Protein AF-A0A1E9CRM0-F1 (afdb_monomer_lite)

Secondary structure (DSSP, 8-state):
-----GGGS-HHHHHHHHHHHHTSTTT-EEEEEE-SSSEEEEESSHHHHHHHHTT--S-PEEEEEEHHHHHHHHHH--S--EEEES--TTS--EEEEHHHHHHHHHHHHHHTSTTHHHHHHTT--

pLDDT: mean 87.87, std 9.52, range [42.0, 97.06]

Structure (mmCIF, N/CA/C/O backbone):
data_AF-A0A1E9CRM0-F1
#
_entry.id   AF-A0A1E9CRM0-F1
#
loop_
_atom_site.group_PDB
_atom_site.id
_atom_site.type_symbol
_atom_site.label_atom_id
_atom_site.label_alt_id
_atom_site.label_comp_id
_atom_site.label_asym_id
_atom_site.label_entity_id
_atom_site.label_seq_id
_atom_site.pdbx_PDB_ins_code
_atom_site.Cartn_x
_atom_site.Cartn_y
_atom_site.Cartn_z
_atom_site.occupancy
_atom_site.B_iso_or_equiv
_atom_site.auth_seq_id
_atom_site.auth_comp_id
_atom_site.auth_asym_id
_atom_site.auth_atom_id
_atom_site.pdbx_PDB_model_num
A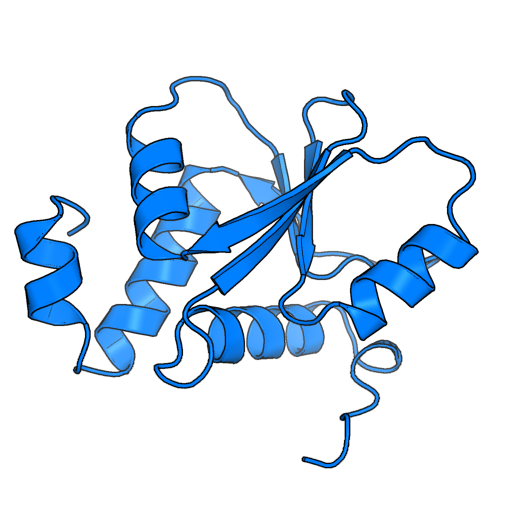TOM 1 N N . MET A 1 1 ? 8.493 -17.616 -7.436 1.00 42.00 1 MET A N 1
ATOM 2 C CA . MET A 1 1 ? 9.511 -16.765 -6.772 1.00 42.00 1 MET A CA 1
ATOM 3 C C . MET A 1 1 ? 9.813 -17.300 -5.376 1.00 42.00 1 MET A C 1
ATOM 5 O O . MET A 1 1 ? 8.896 -17.787 -4.725 1.00 42.00 1 MET A O 1
ATOM 9 N N . ARG A 1 2 ? 11.065 -17.232 -4.900 1.00 43.34 2 ARG A N 1
ATOM 10 C CA . ARG A 1 2 ? 11.403 -17.552 -3.497 1.00 43.34 2 ARG A CA 1
ATOM 11 C C . ARG A 1 2 ? 10.932 -16.369 -2.641 1.00 43.34 2 ARG A C 1
ATOM 13 O O . ARG A 1 2 ? 11.463 -15.277 -2.824 1.00 43.34 2 ARG A O 1
ATOM 20 N N . LYS A 1 3 ? 9.941 -16.555 -1.757 1.00 56.88 3 LYS A N 1
ATOM 21 C CA . LYS A 1 3 ? 9.489 -15.493 -0.838 1.00 56.88 3 LYS A CA 1
ATOM 22 C C . LYS A 1 3 ? 10.695 -15.017 -0.023 1.00 56.88 3 LYS A C 1
ATOM 24 O O . LYS A 1 3 ? 11.274 -15.798 0.731 1.00 56.88 3 LYS A O 1
ATOM 29 N N . GLN A 1 4 ? 11.124 -13.771 -0.225 1.00 59.66 4 GLN A N 1
ATOM 30 C CA . GLN A 1 4 ? 12.174 -13.184 0.603 1.00 59.66 4 GLN A CA 1
ATOM 31 C C . GLN A 1 4 ? 11.632 -13.064 2.034 1.00 59.66 4 GLN A C 1
ATOM 33 O O . GLN A 1 4 ? 10.508 -12.608 2.224 1.00 59.66 4 GLN A O 1
ATOM 38 N N . PHE A 1 5 ? 12.413 -13.427 3.054 1.00 70.31 5 PHE A N 1
ATOM 39 C CA . PHE A 1 5 ? 12.009 -13.273 4.461 1.00 70.31 5 PHE A CA 1
ATOM 40 C C . PHE A 1 5 ? 12.104 -11.803 4.914 1.00 70.31 5 PHE A C 1
ATOM 42 O O . PHE A 1 5 ? 12.831 -11.449 5.840 1.00 70.31 5 PHE A O 1
ATOM 49 N N . ILE A 1 6 ? 11.377 -10.905 4.239 1.00 76.25 6 ILE A N 1
ATOM 50 C CA . ILE A 1 6 ? 11.491 -9.456 4.453 1.00 76.25 6 ILE A CA 1
ATOM 51 C C . ILE A 1 6 ? 11.011 -9.035 5.845 1.00 76.25 6 ILE A C 1
ATOM 53 O O . ILE A 1 6 ? 11.471 -8.018 6.350 1.00 76.25 6 ILE A O 1
ATOM 57 N N . GLN A 1 7 ? 10.182 -9.840 6.515 1.00 77.44 7 GLN A N 1
ATOM 58 C CA . GLN A 1 7 ? 9.783 -9.633 7.913 1.00 77.44 7 GLN A CA 1
ATOM 59 C C . GLN A 1 7 ? 10.957 -9.678 8.910 1.00 77.44 7 GLN A C 1
ATOM 61 O O . GLN A 1 7 ? 10.839 -9.128 10.001 1.00 77.44 7 GLN A O 1
ATOM 66 N N . GLN A 1 8 ? 12.092 -10.290 8.545 1.00 82.50 8 GLN A N 1
ATOM 67 C CA . GLN A 1 8 ? 13.336 -10.239 9.328 1.00 82.50 8 GLN A CA 1
ATOM 68 C C . GLN A 1 8 ? 14.207 -9.016 8.988 1.00 82.50 8 GLN A C 1
ATOM 70 O O . GLN A 1 8 ? 15.222 -8.779 9.636 1.00 82.50 8 GLN A O 1
ATOM 75 N N . SER A 1 9 ? 13.845 -8.242 7.960 1.00 85.75 9 SER A N 1
ATOM 76 C CA . SER A 1 9 ? 14.529 -6.995 7.613 1.00 85.75 9 SER A CA 1
ATOM 77 C C . SER A 1 9 ? 13.887 -5.784 8.285 1.00 85.75 9 SER A C 1
ATOM 79 O O . SER A 1 9 ? 12.708 -5.812 8.637 1.00 85.75 9 SER A O 1
ATOM 81 N N . ASN A 1 10 ? 14.667 -4.714 8.448 1.00 91.69 10 ASN A N 1
ATOM 82 C CA . ASN A 1 10 ? 14.226 -3.475 9.086 1.00 91.69 10 ASN A CA 1
ATOM 83 C C . ASN A 1 10 ? 13.093 -2.758 8.323 1.00 91.69 10 ASN A C 1
ATOM 85 O O . ASN A 1 10 ? 12.818 -3.031 7.151 1.00 91.69 10 ASN A O 1
ATOM 89 N N . SER A 1 11 ? 12.454 -1.804 9.003 1.00 92.00 11 SER A N 1
ATOM 90 C CA . SER A 1 11 ? 11.330 -1.006 8.495 1.00 92.00 11 SER A CA 1
ATOM 91 C C . SER A 1 11 ? 11.613 -0.371 7.124 1.00 92.00 11 SER A C 1
ATOM 93 O O . SER A 1 11 ? 10.784 -0.465 6.220 1.00 92.00 11 SER A O 1
ATOM 95 N N . GLN A 1 12 ? 12.812 0.189 6.929 1.00 93.50 12 GLN A N 1
ATOM 96 C CA . GLN A 1 12 ? 13.243 0.805 5.668 1.00 93.50 12 GLN A CA 1
ATOM 97 C C . GLN A 1 12 ? 13.297 -0.191 4.502 1.00 93.50 12 GLN A C 1
ATOM 99 O O . GLN A 1 12 ? 12.755 0.090 3.432 1.00 93.50 12 GLN A O 1
ATOM 104 N N . LYS A 1 13 ? 13.906 -1.370 4.692 1.00 92.31 13 LYS A N 1
ATOM 105 C CA . LYS A 1 13 ? 14.001 -2.389 3.635 1.00 92.31 13 LYS A CA 1
ATOM 106 C C . LYS A 1 13 ? 12.635 -2.985 3.291 1.00 92.31 13 LYS A C 1
ATOM 108 O O . LYS A 1 13 ? 12.361 -3.216 2.115 1.00 92.31 13 LYS A O 1
ATOM 113 N N . ARG A 1 14 ? 11.755 -3.175 4.283 1.00 93.00 14 ARG A N 1
ATOM 114 C CA . ARG A 1 14 ? 10.367 -3.608 4.039 1.00 93.00 14 ARG A CA 1
ATOM 115 C C . ARG A 1 14 ? 9.573 -2.568 3.258 1.00 93.00 14 ARG A C 1
ATOM 117 O O . ARG A 1 14 ? 8.899 -2.937 2.303 1.00 93.00 14 ARG A O 1
ATOM 124 N N . ALA A 1 15 ? 9.700 -1.288 3.608 1.00 93.88 15 ALA A N 1
ATOM 125 C CA . ALA A 1 15 ? 9.041 -0.204 2.888 1.00 93.88 15 ALA A CA 1
ATOM 126 C C . ALA A 1 15 ? 9.554 -0.060 1.447 1.00 93.88 15 ALA A C 1
ATOM 128 O O . ALA A 1 15 ? 8.735 0.081 0.544 1.00 93.88 15 ALA A O 1
ATOM 129 N N . LYS A 1 16 ? 10.871 -0.169 1.202 1.00 92.25 16 LYS A N 1
ATOM 130 C CA . LYS A 1 16 ? 11.409 -0.183 -0.171 1.00 92.25 16 LYS A CA 1
ATOM 131 C C . LYS A 1 16 ? 10.802 -1.332 -0.982 1.00 92.25 16 LYS A C 1
ATOM 133 O O . LYS A 1 16 ? 10.177 -1.084 -2.002 1.00 92.25 16 LYS A O 1
ATOM 138 N N . ASN A 1 17 ? 10.895 -2.562 -0.468 1.00 91.38 17 ASN A N 1
ATOM 139 C CA . ASN A 1 17 ? 10.334 -3.742 -1.128 1.00 91.38 17 ASN A CA 1
ATOM 140 C C . ASN A 1 17 ? 8.817 -3.627 -1.362 1.00 91.38 17 ASN A C 1
ATOM 142 O O . ASN A 1 17 ? 8.318 -4.158 -2.347 1.00 91.38 17 ASN A O 1
ATOM 146 N N . PHE A 1 18 ? 8.074 -2.963 -0.470 1.00 94.19 18 PHE A N 1
ATOM 147 C CA . PHE A 1 18 ? 6.661 -2.656 -0.687 1.00 94.19 18 PHE A CA 1
ATOM 148 C C . PHE A 1 18 ? 6.483 -1.763 -1.921 1.00 94.19 18 PHE A C 1
ATOM 150 O O . PHE A 1 18 ? 5.811 -2.194 -2.854 1.00 94.19 18 PHE A O 1
ATOM 157 N N . PHE A 1 19 ? 7.123 -0.586 -1.968 1.00 93.44 19 PHE A N 1
ATOM 158 C CA . PHE A 1 19 ? 6.998 0.353 -3.094 1.00 93.44 19 PHE A CA 1
ATOM 159 C C . PHE A 1 19 ? 7.466 -0.248 -4.424 1.00 93.44 19 PHE A C 1
ATOM 161 O O . PHE A 1 19 ? 6.745 -0.134 -5.409 1.00 93.44 19 PHE A O 1
ATOM 168 N N . ASP A 1 20 ? 8.592 -0.969 -4.422 1.00 89.50 20 ASP A N 1
ATOM 169 C CA . ASP A 1 20 ? 9.110 -1.697 -5.590 1.00 89.50 20 ASP A CA 1
ATOM 170 C C . ASP A 1 20 ? 8.114 -2.748 -6.131 1.00 89.50 20 ASP A C 1
ATOM 172 O O . ASP A 1 20 ? 8.153 -3.086 -7.308 1.00 89.50 20 ASP A O 1
ATOM 176 N N . THR A 1 21 ? 7.240 -3.305 -5.278 1.00 90.12 21 THR A N 1
ATOM 177 C CA . THR A 1 21 ? 6.295 -4.368 -5.674 1.00 90.12 21 THR A CA 1
ATOM 178 C C . THR A 1 21 ? 4.931 -3.813 -6.075 1.00 90.12 21 THR A C 1
ATOM 180 O O . THR A 1 21 ? 4.352 -4.255 -7.056 1.00 90.12 21 THR A O 1
ATOM 183 N N . ILE A 1 22 ? 4.376 -2.853 -5.328 1.00 90.69 22 ILE A N 1
ATOM 184 C CA . ILE A 1 22 ? 3.016 -2.349 -5.602 1.00 90.69 22 ILE A CA 1
ATOM 185 C C . ILE A 1 22 ? 2.937 -1.481 -6.868 1.00 90.69 22 ILE A C 1
ATOM 187 O O . ILE A 1 22 ? 1.838 -1.235 -7.370 1.00 90.69 22 ILE A O 1
ATOM 191 N N . ALA A 1 23 ? 4.088 -1.004 -7.347 1.00 84.19 23 ALA A N 1
ATOM 192 C CA . ALA A 1 23 ? 4.246 -0.194 -8.548 1.00 84.19 23 ALA A CA 1
ATOM 193 C C . ALA A 1 23 ? 4.555 -1.018 -9.812 1.00 84.19 23 ALA A C 1
ATOM 195 O O . ALA A 1 23 ? 4.399 -0.481 -10.901 1.00 84.19 23 ALA A O 1
ATOM 196 N N . SER A 1 24 ? 4.964 -2.289 -9.690 1.00 82.62 24 SER A N 1
ATOM 197 C CA . SER A 1 24 ? 5.424 -3.078 -10.840 1.00 82.62 24 SER A CA 1
ATOM 198 C C . SER A 1 24 ? 4.284 -3.690 -11.658 1.00 82.62 24 SER A C 1
ATOM 200 O O . SER A 1 24 ? 3.250 -4.083 -11.109 1.00 82.62 24 SER A O 1
ATOM 202 N N . ASP A 1 25 ? 4.515 -3.851 -12.963 1.00 72.69 25 ASP A N 1
ATOM 203 C CA . ASP A 1 25 ? 3.594 -4.456 -13.942 1.00 72.69 25 ASP A CA 1
ATOM 204 C C . ASP A 1 25 ? 3.058 -5.825 -13.525 1.00 72.69 25 ASP A C 1
ATOM 206 O O . ASP A 1 25 ? 1.874 -6.114 -13.693 1.00 72.69 25 ASP A O 1
ATOM 210 N N . ASP A 1 26 ? 3.914 -6.653 -12.922 1.00 75.94 26 ASP A N 1
ATOM 211 C CA . ASP A 1 26 ? 3.562 -8.000 -12.469 1.00 75.94 26 ASP A CA 1
ATOM 212 C C . ASP A 1 26 ? 2.504 -8.007 -11.347 1.00 75.94 26 ASP A C 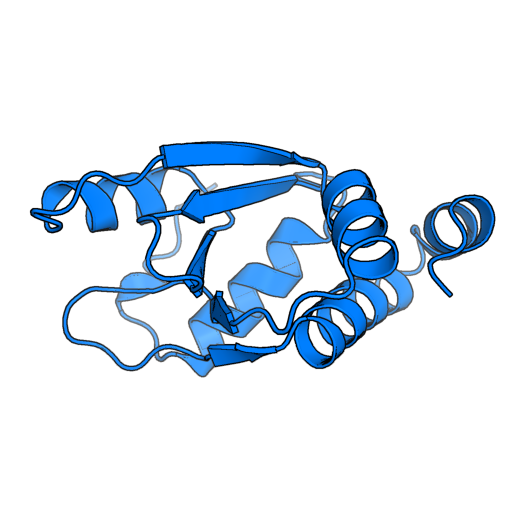1
ATOM 214 O O . ASP A 1 26 ? 1.918 -9.055 -11.062 1.00 75.94 26 ASP A O 1
ATOM 218 N N . THR A 1 27 ? 2.288 -6.878 -10.655 1.00 80.44 27 THR A N 1
ATOM 219 C CA . THR A 1 27 ? 1.431 -6.807 -9.458 1.00 80.44 27 THR A CA 1
ATOM 220 C C . THR A 1 27 ? 0.400 -5.677 -9.513 1.00 80.44 27 THR A C 1
ATOM 222 O O . THR A 1 27 ? -0.787 -5.946 -9.338 1.00 80.44 27 THR A O 1
ATOM 225 N N . LEU A 1 28 ? 0.840 -4.425 -9.695 1.00 89.00 28 LEU A N 1
ATOM 226 C CA . LEU A 1 28 ? 0.044 -3.185 -9.733 1.00 89.00 28 LEU A CA 1
ATOM 227 C C . LEU A 1 28 ? -1.127 -3.126 -8.722 1.00 89.00 28 LEU A C 1
ATOM 229 O O . LEU A 1 28 ? -2.268 -2.760 -9.040 1.00 89.00 28 LEU A O 1
ATOM 233 N N . GLN A 1 29 ? -0.860 -3.536 -7.481 1.00 94.25 29 GLN A N 1
ATOM 234 C CA . GLN A 1 29 ? -1.888 -3.848 -6.489 1.00 94.25 29 GLN A CA 1
ATOM 235 C C . GLN A 1 29 ? -1.380 -3.672 -5.058 1.00 94.25 29 GLN A C 1
ATOM 237 O O . GLN A 1 29 ? -0.265 -4.063 -4.725 1.00 94.25 29 GLN A O 1
ATOM 242 N N . ILE A 1 30 ? -2.264 -3.185 -4.188 1.00 96.19 30 ILE A N 1
ATOM 243 C CA . ILE A 1 30 ? -2.051 -2.989 -2.754 1.00 96.19 30 ILE A CA 1
ATOM 244 C C . ILE A 1 30 ? -3.110 -3.777 -1.977 1.00 96.19 30 ILE A C 1
ATOM 246 O O . ILE A 1 30 ? -4.289 -3.789 -2.335 1.00 96.19 30 ILE A O 1
ATOM 250 N N . ILE A 1 31 ? -2.702 -4.407 -0.879 1.00 96.62 31 ILE A N 1
ATOM 251 C CA . ILE A 1 31 ? -3.601 -4.965 0.132 1.00 96.62 31 ILE A CA 1
ATOM 252 C C . ILE A 1 31 ? -3.729 -3.936 1.249 1.00 96.62 31 ILE A C 1
ATOM 254 O O . ILE A 1 31 ? -2.739 -3.560 1.875 1.00 96.62 31 ILE A O 1
ATOM 258 N N . VAL A 1 32 ? -4.958 -3.491 1.484 1.00 96.69 32 VAL A N 1
ATOM 259 C CA . VAL A 1 32 ? -5.326 -2.466 2.458 1.00 96.69 32 VAL A CA 1
ATOM 260 C C . VAL A 1 32 ? -6.100 -3.128 3.596 1.00 96.69 32 VAL A C 1
ATOM 262 O O . VAL A 1 32 ? -7.181 -3.672 3.377 1.00 96.69 32 VAL A O 1
ATOM 265 N N . GLY A 1 33 ? -5.557 -3.074 4.809 1.00 95.38 33 GLY A N 1
ATOM 266 C CA . GLY A 1 33 ? -6.254 -3.390 6.052 1.00 95.38 33 GLY A CA 1
ATOM 267 C C . GLY A 1 33 ? -6.787 -2.127 6.728 1.00 95.38 33 GLY A C 1
ATOM 268 O O . GLY A 1 33 ? -6.106 -1.104 6.755 1.00 95.38 33 GLY A O 1
ATOM 269 N N . GLN A 1 34 ? -7.987 -2.201 7.297 1.00 91.69 34 GLN A N 1
ATOM 270 C CA . GLN A 1 34 ? -8.600 -1.143 8.101 1.00 91.69 34 GLN A CA 1
ATOM 271 C C . GLN A 1 34 ? -9.209 -1.746 9.376 1.00 91.69 34 GLN A C 1
ATOM 273 O O . GLN A 1 34 ? -10.061 -2.628 9.297 1.00 91.69 34 GLN A O 1
ATOM 278 N N . ASP A 1 35 ? -8.812 -1.246 10.545 1.00 83.00 35 ASP A N 1
ATOM 279 C CA . ASP A 1 35 ? -9.297 -1.658 11.878 1.00 83.00 35 ASP A CA 1
ATOM 280 C C . ASP A 1 35 ? -10.273 -0.635 12.510 1.00 83.00 35 ASP A C 1
ATOM 282 O O . ASP A 1 35 ? -10.606 -0.710 13.691 1.00 83.00 35 ASP A O 1
ATOM 286 N N . ASN A 1 36 ? -10.736 0.330 11.709 1.00 78.06 36 ASN A N 1
ATOM 287 C CA . ASN A 1 36 ? -11.534 1.503 12.094 1.00 78.06 36 ASN A CA 1
ATOM 288 C C . ASN A 1 36 ? -10.822 2.539 12.992 1.00 78.06 36 ASN A C 1
ATOM 290 O O . ASN A 1 36 ? -11.467 3.497 13.410 1.00 78.06 36 ASN A O 1
ATOM 294 N N . SER A 1 37 ? -9.506 2.436 13.222 1.00 80.69 37 SER A N 1
ATOM 295 C CA . SER A 1 37 ? -8.732 3.433 13.991 1.00 80.69 37 SER A CA 1
ATOM 296 C C . SER A 1 37 ? -8.479 4.762 13.257 1.00 80.69 37 SER A C 1
ATOM 298 O O . SER A 1 37 ? -7.935 5.696 13.840 1.00 80.69 37 SER A O 1
ATOM 300 N N . GLY A 1 38 ? -8.807 4.840 11.962 1.00 79.81 38 GLY A N 1
ATOM 301 C CA . GLY A 1 38 ? -8.361 5.914 11.062 1.00 79.81 38 GLY A CA 1
ATOM 302 C C . GLY A 1 38 ? -6.961 5.684 10.470 1.00 79.81 38 GLY A C 1
ATOM 303 O O . GLY A 1 38 ? -6.560 6.405 9.558 1.00 79.81 38 GLY A O 1
ATOM 304 N N . THR A 1 39 ? -6.248 4.650 10.929 1.00 90.94 39 THR A N 1
ATOM 305 C CA . THR A 1 39 ? -4.996 4.180 10.326 1.00 90.94 39 THR A CA 1
ATOM 306 C C . THR A 1 39 ? -5.269 3.014 9.377 1.00 90.94 39 THR A C 1
ATOM 308 O O . THR A 1 39 ? -6.047 2.110 9.683 1.00 90.94 39 THR A O 1
ATOM 311 N N . PHE A 1 40 ? -4.616 3.022 8.218 1.00 95.38 40 PHE A N 1
ATOM 312 C CA . PHE A 1 40 ? -4.658 1.938 7.240 1.00 95.38 40 PHE A CA 1
ATOM 313 C C . PHE A 1 40 ? -3.345 1.149 7.245 1.00 95.38 40 PHE A C 1
ATOM 315 O O . PHE A 1 40 ? -2.259 1.714 7.360 1.00 95.38 40 PHE A O 1
ATOM 322 N N . LEU A 1 41 ? -3.439 -0.168 7.095 1.00 95.75 41 LEU A N 1
ATOM 323 C CA . LEU A 1 41 ? -2.310 -1.098 7.085 1.00 95.75 41 LEU A CA 1
ATOM 324 C C . LEU A 1 41 ? -2.055 -1.550 5.645 1.00 95.75 41 LEU A C 1
ATOM 326 O O . LEU A 1 41 ? -2.982 -2.038 5.001 1.00 95.75 41 LEU A O 1
ATOM 330 N N . LEU A 1 42 ? -0.840 -1.381 5.119 1.00 97.06 42 LEU A N 1
ATOM 331 C CA . LEU A 1 42 ? -0.544 -1.653 3.709 1.00 97.06 42 LEU A CA 1
ATOM 332 C C . LEU A 1 42 ? 0.455 -2.802 3.532 1.00 97.06 42 LEU A C 1
ATOM 334 O O . LEU A 1 42 ? 1.559 -2.767 4.079 1.00 97.06 42 LEU A O 1
ATOM 338 N N . TRP A 1 43 ? 0.098 -3.781 2.696 1.00 95.31 43 TRP A N 1
ATOM 339 C CA . TRP A 1 43 ? 0.974 -4.878 2.266 1.00 95.31 43 TRP A CA 1
ATOM 340 C C . TRP A 1 43 ? 0.906 -5.089 0.748 1.00 95.31 43 TRP A C 1
ATOM 342 O O . TRP A 1 43 ? -0.062 -4.710 0.094 1.00 95.31 43 TRP A O 1
ATOM 352 N N . GLN A 1 44 ? 1.939 -5.721 0.194 1.00 92.25 44 GLN A N 1
ATOM 353 C CA . GLN A 1 44 ? 2.059 -6.050 -1.230 1.00 92.25 44 GLN A CA 1
ATOM 354 C C . GLN A 1 44 ? 1.718 -7.516 -1.569 1.00 92.25 44 GLN A C 1
ATOM 356 O O . GLN A 1 44 ? 1.455 -7.831 -2.722 1.00 92.25 44 GLN A O 1
ATOM 361 N N . ASP A 1 45 ? 1.724 -8.417 -0.579 1.00 89.31 45 ASP A N 1
ATOM 362 C CA . ASP A 1 45 ? 1.487 -9.862 -0.744 1.00 89.31 45 ASP A CA 1
ATOM 363 C C . ASP A 1 45 ? 0.694 -10.386 0.466 1.00 89.31 45 ASP A C 1
ATOM 365 O O . ASP A 1 45 ? 0.932 -9.975 1.609 1.00 89.31 45 ASP A O 1
ATOM 369 N N . GLU A 1 46 ? -0.269 -11.269 0.193 1.00 88.38 46 GLU A N 1
ATOM 370 C CA . GLU A 1 46 ? -1.221 -11.825 1.160 1.00 88.38 46 GLU A CA 1
ATOM 371 C C . GLU A 1 46 ? -0.516 -12.554 2.304 1.00 88.38 46 GLU A C 1
ATOM 373 O O . GLU A 1 46 ? -0.914 -12.404 3.450 1.00 88.38 46 GLU A O 1
ATOM 378 N N . TYR A 1 47 ? 0.604 -13.222 2.039 1.00 87.81 47 TYR A N 1
ATOM 379 C CA . TYR A 1 47 ? 1.371 -13.970 3.035 1.00 87.81 47 TYR A CA 1
ATOM 380 C C . TYR A 1 47 ? 1.830 -13.133 4.232 1.00 87.81 47 TYR A C 1
ATOM 382 O O . TYR A 1 47 ? 1.840 -13.600 5.371 1.00 87.81 47 TYR A O 1
ATOM 390 N N . TYR A 1 48 ? 2.240 -11.888 3.988 1.00 86.56 48 TYR A N 1
ATOM 391 C CA . TYR A 1 48 ? 2.709 -11.014 5.063 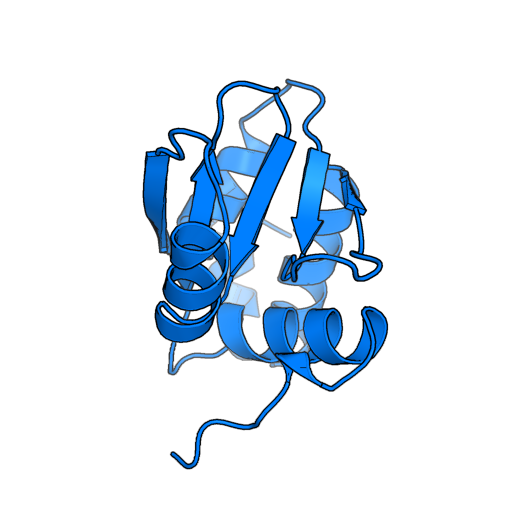1.00 86.56 48 TYR A CA 1
ATOM 392 C C . TYR A 1 48 ? 1.546 -10.421 5.860 1.00 86.56 48 TYR A C 1
ATOM 394 O O . TYR A 1 48 ? 1.687 -10.194 7.061 1.00 86.56 48 TYR A O 1
ATOM 402 N N . MET A 1 49 ? 0.407 -10.215 5.193 1.00 90.62 49 MET A N 1
ATOM 403 C CA . MET A 1 49 ? -0.855 -9.822 5.810 1.00 90.62 49 MET A CA 1
ATOM 404 C C . MET A 1 49 ? -1.413 -10.967 6.672 1.00 90.62 49 MET A C 1
ATOM 406 O O . MET A 1 49 ? -1.706 -10.739 7.840 1.00 90.62 49 MET A O 1
ATOM 410 N N . GLU A 1 50 ? -1.453 -12.205 6.170 1.00 88.38 50 GLU A N 1
ATOM 411 C CA . GLU A 1 50 ? -1.888 -13.403 6.906 1.00 88.38 50 GLU A CA 1
ATOM 412 C C . GLU A 1 50 ? -1.080 -13.605 8.191 1.00 88.38 50 GLU A C 1
ATOM 414 O O . GLU A 1 50 ? -1.651 -13.805 9.261 1.00 88.38 50 GLU A O 1
ATOM 419 N N . LEU A 1 51 ? 0.251 -13.494 8.110 1.00 86.75 51 LEU A N 1
ATOM 420 C CA . LEU A 1 51 ? 1.136 -13.602 9.274 1.00 86.75 51 LEU A CA 1
ATOM 421 C C . LEU A 1 51 ? 0.945 -12.467 10.287 1.00 86.75 51 LEU A C 1
ATOM 423 O O . LEU A 1 51 ? 1.156 -12.679 11.479 1.00 86.75 51 LEU A O 1
ATOM 427 N N . TYR A 1 52 ? 0.547 -11.274 9.838 1.00 89.38 52 TYR A N 1
ATOM 428 C CA . TYR A 1 52 ? 0.149 -10.201 10.744 1.00 89.38 52 TYR A CA 1
ATOM 429 C C . TYR A 1 52 ? -1.198 -10.535 11.402 1.00 89.38 52 TYR A C 1
ATOM 431 O O . TYR A 1 52 ? -1.295 -10.536 12.626 1.00 89.38 52 TYR A O 1
ATOM 439 N N . LEU A 1 53 ? -2.224 -10.892 10.623 1.00 89.19 53 LEU A N 1
ATOM 440 C CA . LEU A 1 53 ? -3.556 -11.206 11.148 1.00 89.19 53 LEU A CA 1
ATOM 441 C C . LEU A 1 53 ? -3.564 -12.397 12.112 1.00 89.19 53 LEU A C 1
ATOM 443 O O . LEU A 1 53 ? -4.253 -12.338 13.123 1.00 89.19 53 LEU A O 1
ATOM 447 N N . ALA A 1 54 ? -2.758 -13.432 11.869 1.00 88.69 54 ALA A N 1
ATOM 448 C CA . ALA A 1 54 ? -2.631 -14.587 12.762 1.00 88.69 54 ALA A CA 1
ATOM 449 C C . ALA A 1 54 ? -2.100 -14.235 14.168 1.00 88.69 54 ALA A C 1
ATOM 451 O O . ALA A 1 54 ? -2.281 -15.009 15.106 1.00 88.69 54 ALA A O 1
ATOM 452 N N . LEU A 1 55 ? -1.442 -13.079 14.315 1.00 87.69 55 LEU A N 1
ATOM 453 C CA . LEU A 1 55 ? -0.941 -12.538 15.582 1.00 87.69 55 LEU A CA 1
ATOM 454 C C . LEU A 1 55 ? -1.791 -11.359 16.097 1.00 87.69 55 LEU A C 1
ATOM 456 O O . LEU A 1 55 ? -1.556 -10.862 17.200 1.00 87.69 55 LEU A O 1
ATOM 460 N N . CYS A 1 56 ? -2.765 -10.896 15.309 1.00 84.62 56 CYS A N 1
ATOM 461 C CA . CYS A 1 56 ? -3.582 -9.730 15.607 1.00 84.62 56 CYS A CA 1
ATOM 462 C C . CYS A 1 56 ? -4.935 -10.139 16.197 1.00 84.62 56 CYS A C 1
ATOM 464 O O . CYS A 1 56 ? -5.766 -10.743 15.528 1.00 84.62 56 CYS A O 1
ATOM 466 N N . ASN A 1 57 ? -5.211 -9.709 17.429 1.00 80.94 57 ASN A N 1
ATOM 467 C CA . ASN A 1 57 ? -6.511 -9.923 18.075 1.00 80.94 57 ASN A CA 1
ATOM 468 C C . ASN A 1 57 ? -7.570 -8.863 17.685 1.00 80.94 57 ASN A C 1
ATOM 470 O O . ASN A 1 57 ? -8.569 -8.709 18.387 1.00 80.94 57 ASN A O 1
ATOM 474 N N . MET A 1 58 ? -7.354 -8.099 16.607 1.00 82.12 58 MET A N 1
ATOM 475 C CA . MET A 1 58 ? -8.260 -7.038 16.146 1.00 82.12 58 MET A CA 1
ATOM 476 C C . MET A 1 58 ? -8.959 -7.439 14.845 1.00 82.12 58 MET A C 1
ATOM 478 O O . MET A 1 58 ? -8.364 -8.054 13.963 1.00 82.12 58 MET A O 1
ATOM 482 N N . SER A 1 59 ? -10.229 -7.052 14.704 1.00 86.44 59 SER A N 1
ATOM 483 C CA . SER A 1 59 ? -10.980 -7.270 13.466 1.00 86.44 59 SER A CA 1
ATOM 484 C C . SER A 1 59 ? -10.535 -6.265 12.403 1.00 86.44 59 SER A C 1
ATOM 486 O O . SER A 1 59 ? -10.875 -5.084 12.473 1.00 86.44 59 SER A O 1
ATOM 488 N N . ILE A 1 60 ? -9.756 -6.736 11.429 1.00 90.56 60 ILE A N 1
ATOM 489 C CA . ILE A 1 60 ? -9.254 -5.935 10.309 1.00 90.56 60 ILE A CA 1
ATOM 490 C C . ILE A 1 60 ? -10.065 -6.268 9.056 1.00 90.56 60 ILE A C 1
ATOM 492 O O . ILE A 1 60 ? -10.073 -7.403 8.580 1.00 90.56 60 ILE A O 1
ATOM 496 N N . LYS A 1 61 ? -10.720 -5.258 8.479 1.00 92.00 61 LYS A N 1
ATOM 497 C CA . LYS A 1 61 ? -11.330 -5.359 7.154 1.00 92.00 61 LYS A CA 1
ATOM 498 C C . LYS A 1 61 ? -10.236 -5.272 6.094 1.00 92.00 61 LYS A C 1
ATOM 500 O O . LYS A 1 61 ? -9.502 -4.288 6.052 1.00 92.00 61 LYS A O 1
ATOM 505 N N . LEU A 1 62 ? -10.164 -6.274 5.223 1.00 94.31 62 LEU A N 1
ATOM 506 C CA . LEU A 1 62 ? -9.224 -6.324 4.105 1.0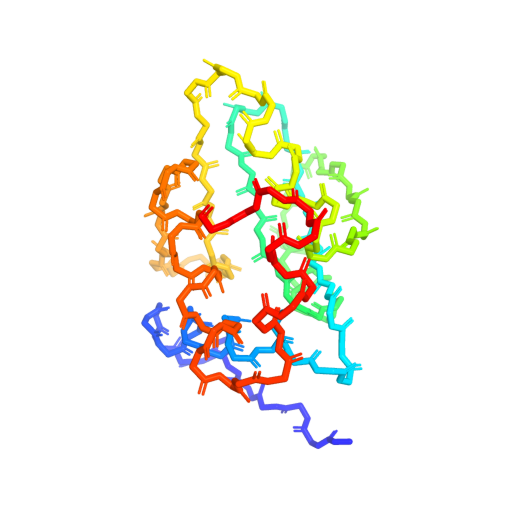0 94.31 62 LEU A CA 1
ATOM 507 C C . LEU A 1 62 ? -9.876 -5.881 2.792 1.00 94.31 62 LEU A C 1
ATOM 509 O O . LEU A 1 62 ? -11.033 -6.206 2.526 1.00 94.31 62 LEU A O 1
ATOM 513 N N . SER A 1 63 ? -9.090 -5.220 1.945 1.00 94.81 63 SER A N 1
ATOM 514 C CA . SER A 1 63 ? -9.417 -4.904 0.554 1.00 94.81 63 SER A CA 1
ATOM 515 C C . SER A 1 63 ? -8.167 -5.038 -0.317 1.00 94.81 63 SER A C 1
ATOM 517 O O . SER A 1 63 ? -7.127 -4.464 -0.008 1.00 94.81 63 SER A O 1
ATOM 519 N N . LYS A 1 64 ? -8.269 -5.764 -1.430 1.00 95.38 64 LYS A N 1
ATOM 520 C CA . LYS A 1 64 ? -7.219 -5.914 -2.450 1.00 95.38 64 LYS A CA 1
ATOM 521 C C . LYS A 1 64 ? -7.559 -4.955 -3.593 1.00 95.38 64 LYS A C 1
ATOM 523 O O . LYS A 1 64 ? -8.622 -5.079 -4.196 1.00 95.38 64 LYS A O 1
ATOM 528 N N . VAL A 1 65 ? -6.724 -3.941 -3.817 1.00 95.56 65 VAL A N 1
ATOM 529 C CA . VAL A 1 65 ? -7.051 -2.761 -4.639 1.00 95.56 65 VAL A CA 1
ATOM 530 C C . VAL A 1 65 ? -5.942 -2.516 -5.658 1.00 95.56 65 VAL A C 1
ATOM 532 O O . VAL A 1 65 ? -4.767 -2.548 -5.311 1.00 95.56 65 VAL A O 1
ATOM 535 N N . ASN A 1 66 ? -6.299 -2.237 -6.911 1.00 94.75 66 ASN A N 1
ATOM 536 C CA . ASN A 1 66 ? -5.334 -1.797 -7.921 1.00 94.75 66 ASN A CA 1
ATOM 537 C C . ASN A 1 66 ? -4.694 -0.446 -7.530 1.00 94.75 66 ASN A C 1
ATOM 539 O O . ASN A 1 66 ? -5.396 0.469 -7.092 1.00 94.75 66 ASN A O 1
ATOM 543 N N . THR A 1 67 ? -3.382 -0.306 -7.734 1.00 94.88 67 THR A N 1
ATOM 544 C CA . THR A 1 67 ? -2.593 0.857 -7.285 1.00 94.88 67 THR A CA 1
ATOM 545 C C . THR A 1 67 ? -3.083 2.188 -7.869 1.00 94.88 67 THR A C 1
ATOM 547 O O . THR A 1 67 ? -3.194 3.166 -7.130 1.00 94.88 67 THR A O 1
ATOM 550 N N . ILE A 1 68 ? -3.481 2.235 -9.147 1.00 93.88 68 ILE A N 1
ATOM 551 C CA . ILE A 1 68 ? -4.032 3.452 -9.777 1.00 93.88 68 ILE A CA 1
ATOM 552 C C . ILE A 1 68 ? -5.376 3.844 -9.147 1.00 93.88 68 ILE A C 1
ATOM 554 O O . ILE A 1 68 ? -5.613 5.017 -8.857 1.00 93.88 68 ILE A O 1
ATOM 558 N N . ASN A 1 69 ? -6.257 2.876 -8.882 1.00 94.88 69 ASN A N 1
ATOM 559 C CA . ASN A 1 69 ? -7.539 3.146 -8.221 1.00 94.88 69 ASN A CA 1
ATOM 560 C C . ASN A 1 69 ? -7.357 3.613 -6.767 1.00 94.88 69 ASN A C 1
ATOM 562 O O . ASN A 1 69 ? -8.093 4.488 -6.308 1.00 94.88 69 ASN A O 1
ATOM 566 N N . PHE A 1 70 ? -6.353 3.086 -6.063 1.00 96.00 70 PHE A N 1
ATOM 567 C CA . PHE A 1 70 ? -5.982 3.553 -4.729 1.00 96.00 70 PHE A CA 1
ATOM 568 C C . PHE A 1 70 ? -5.437 4.994 -4.754 1.00 96.00 70 PHE A C 1
ATOM 570 O O . PHE A 1 70 ? -5.887 5.823 -3.966 1.00 96.00 70 PHE A O 1
ATOM 577 N N . LEU A 1 71 ? -4.564 5.337 -5.709 1.00 95.31 71 LEU A N 1
ATOM 578 C CA . LEU A 1 71 ? -4.073 6.710 -5.909 1.00 95.31 71 LEU A CA 1
ATOM 579 C C . LEU A 1 71 ? -5.201 7.708 -6.217 1.00 95.31 71 LEU A C 1
ATOM 581 O O . LEU A 1 71 ? -5.252 8.784 -5.622 1.00 95.31 71 LEU A O 1
ATOM 585 N N . LYS A 1 72 ? -6.156 7.342 -7.083 1.00 95.00 72 LYS A N 1
ATOM 586 C CA . LYS A 1 72 ? -7.358 8.157 -7.345 1.00 95.00 72 LYS A CA 1
ATOM 587 C C . LYS A 1 72 ? -8.173 8.403 -6.079 1.00 95.00 72 LYS A C 1
ATOM 589 O O . LYS A 1 72 ? -8.619 9.526 -5.843 1.00 95.00 72 LYS A O 1
ATOM 594 N N . TRP A 1 73 ? -8.358 7.368 -5.258 1.00 95.12 73 TRP A N 1
ATOM 595 C CA . TRP A 1 73 ? -9.056 7.496 -3.981 1.00 95.12 73 TRP A CA 1
ATOM 596 C C . TRP A 1 73 ? -8.310 8.428 -3.016 1.00 95.12 73 TRP A C 1
ATOM 598 O O . TRP A 1 73 ? -8.947 9.305 -2.436 1.00 95.12 73 TRP A O 1
ATOM 608 N N . LEU A 1 74 ? -6.978 8.328 -2.914 1.00 94.31 74 LEU A N 1
ATOM 609 C CA . LEU A 1 74 ? -6.164 9.262 -2.124 1.00 94.31 74 LEU A CA 1
ATOM 610 C C . LEU A 1 74 ? -6.290 10.713 -2.620 1.00 94.31 74 LEU A C 1
ATOM 612 O O . LEU A 1 74 ? -6.466 11.612 -1.803 1.00 94.31 74 LEU A O 1
ATOM 616 N N . LYS A 1 75 ? -6.270 10.961 -3.940 1.00 91.69 75 LYS A N 1
ATOM 617 C CA . LYS A 1 75 ? -6.448 12.315 -4.508 1.00 91.69 75 LYS A CA 1
ATOM 618 C C . LYS A 1 75 ? -7.839 12.894 -4.206 1.00 91.69 75 LYS A C 1
ATOM 620 O O . LYS A 1 75 ? -7.978 14.091 -3.913 1.00 91.69 75 LYS A O 1
ATOM 625 N N . GLY A 1 76 ? -8.871 12.052 -4.285 1.00 90.81 76 GLY A N 1
ATOM 626 C CA . GLY A 1 76 ? -10.260 12.419 -4.007 1.00 90.81 76 GLY A CA 1
ATOM 627 C C . GLY A 1 76 ? -10.555 12.646 -2.522 1.00 90.81 76 GLY A C 1
ATOM 628 O O . GLY A 1 76 ? -11.320 13.552 -2.189 1.00 90.81 76 GLY A O 1
ATOM 629 N N . ASN A 1 77 ? -9.937 11.870 -1.628 1.00 88.00 77 ASN A N 1
ATOM 630 C CA . ASN A 1 77 ? -10.172 11.970 -0.191 1.00 88.00 77 ASN A CA 1
ATOM 631 C C . ASN A 1 77 ? -9.536 13.248 0.399 1.00 88.00 77 ASN A C 1
ATOM 633 O O . ASN A 1 77 ? -8.452 13.671 0.000 1.00 88.00 77 ASN A O 1
ATOM 637 N N . LYS A 1 78 ? -10.245 13.891 1.334 1.00 85.19 78 LYS A N 1
ATOM 638 C CA . LYS A 1 78 ? -9.819 15.109 2.054 1.00 85.19 78 LYS A CA 1
ATOM 639 C C . LYS A 1 78 ? -9.656 14.888 3.560 1.00 85.19 78 LYS A C 1
ATOM 641 O O . LYS A 1 78 ? -9.396 15.840 4.288 1.00 85.19 78 LYS A O 1
ATOM 646 N N . GLN A 1 79 ? -9.836 13.654 4.025 1.00 86.38 79 GLN A N 1
ATOM 647 C CA . GLN A 1 79 ? -9.533 13.252 5.394 1.00 86.38 79 GLN A CA 1
ATOM 648 C C . GLN A 1 79 ? -8.018 13.217 5.606 1.00 86.38 79 GLN A C 1
ATOM 650 O O . GLN A 1 79 ? -7.274 12.817 4.710 1.00 86.38 79 GLN A O 1
ATOM 655 N N . ASP A 1 80 ? -7.578 13.592 6.805 1.00 86.25 80 ASP A N 1
ATOM 656 C CA . ASP A 1 80 ? -6.216 13.310 7.243 1.00 86.25 80 ASP A CA 1
ATOM 657 C C . ASP A 1 80 ? -6.125 11.823 7.609 1.00 86.25 80 ASP A C 1
ATOM 659 O O . ASP A 1 80 ? -6.873 11.339 8.461 1.00 86.25 80 ASP A O 1
ATOM 663 N N . LEU A 1 81 ? -5.283 11.084 6.887 1.00 91.62 81 LEU A N 1
ATOM 664 C CA . LEU A 1 81 ? -5.202 9.625 6.939 1.00 91.62 81 LEU A CA 1
ATOM 665 C C . LEU A 1 81 ? -3.759 9.177 7.146 1.00 91.62 81 LEU A C 1
ATOM 667 O O . LEU A 1 81 ? -2.855 9.627 6.437 1.00 91.62 81 LEU A O 1
ATOM 671 N N . SER A 1 82 ? -3.581 8.226 8.063 1.00 94.56 82 SER A N 1
ATOM 672 C CA . SER A 1 82 ? -2.299 7.593 8.373 1.00 94.56 82 SER A CA 1
ATOM 673 C C . SER A 1 82 ? -2.200 6.208 7.733 1.00 94.56 82 SER A C 1
ATOM 675 O O . SER A 1 82 ? -3.165 5.440 7.743 1.00 94.56 82 SER A O 1
ATOM 677 N N . PHE A 1 83 ? -1.027 5.872 7.200 1.00 96.69 83 PHE A N 1
ATOM 678 C CA . PHE A 1 83 ? -0.755 4.607 6.522 1.00 96.69 83 PHE A CA 1
ATOM 679 C C . PHE A 1 83 ? 0.508 3.951 7.076 1.00 96.69 83 PHE A C 1
ATOM 681 O O . PHE A 1 83 ? 1.595 4.522 6.995 1.00 96.69 83 PHE A O 1
ATOM 688 N N . LEU A 1 84 ? 0.375 2.731 7.597 1.00 96.19 84 LEU A N 1
ATOM 689 C CA . LEU A 1 84 ? 1.486 1.903 8.06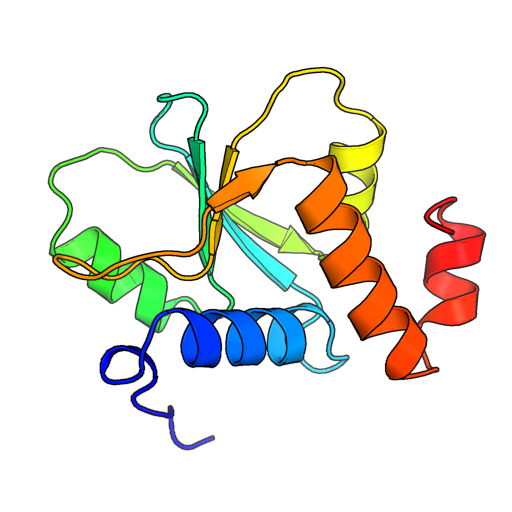0 1.00 96.19 84 LEU A CA 1
ATOM 690 C C . LEU A 1 84 ? 1.978 0.998 6.930 1.00 96.19 84 LEU A C 1
ATOM 692 O O . LEU A 1 84 ? 1.244 0.141 6.435 1.00 96.19 84 LEU A O 1
ATOM 696 N N . ILE A 1 85 ? 3.235 1.186 6.527 1.00 96.56 85 ILE A N 1
ATOM 697 C CA . ILE A 1 85 ? 3.854 0.472 5.409 1.00 96.56 85 ILE A CA 1
ATOM 698 C C . ILE A 1 85 ? 4.489 -0.830 5.895 1.00 96.56 85 ILE A C 1
ATOM 700 O O . ILE A 1 85 ? 5.484 -0.821 6.626 1.00 96.56 85 ILE A O 1
ATOM 704 N N . HIS A 1 86 ? 3.930 -1.954 5.449 1.00 94.62 86 HIS A N 1
ATOM 705 C CA . HIS A 1 86 ? 4.363 -3.307 5.788 1.00 94.62 86 HIS A CA 1
ATOM 706 C C . HIS A 1 86 ? 4.596 -3.505 7.305 1.00 94.62 86 HIS A C 1
ATOM 708 O O . HIS A 1 86 ? 5.735 -3.740 7.754 1.00 94.62 86 HIS A O 1
ATOM 714 N N . PRO A 1 87 ? 3.537 -3.365 8.126 1.00 93.38 87 PRO A N 1
ATOM 715 C CA . PRO A 1 87 ? 3.627 -3.571 9.564 1.00 93.38 87 PRO A CA 1
ATOM 716 C C . PRO A 1 87 ? 3.947 -5.036 9.884 1.00 93.38 87 PRO A C 1
ATOM 718 O O . PRO A 1 87 ? 3.475 -5.965 9.226 1.00 93.38 87 PRO A O 1
ATOM 721 N N . VAL A 1 88 ? 4.769 -5.230 10.916 1.00 90.94 88 VAL A N 1
ATOM 722 C CA . VAL A 1 88 ? 5.178 -6.534 11.458 1.00 90.94 88 VAL A CA 1
ATOM 723 C C . VAL A 1 88 ? 5.101 -6.434 12.979 1.00 90.94 88 VAL A C 1
ATOM 725 O O . VAL A 1 88 ? 5.520 -5.425 13.547 1.00 90.94 88 VAL A O 1
ATOM 728 N N . PHE A 1 89 ? 4.552 -7.453 13.640 1.00 87.12 89 PHE A N 1
ATOM 729 C CA . PHE A 1 89 ? 4.365 -7.437 15.092 1.00 87.12 89 PHE A CA 1
ATOM 730 C C . PHE A 1 89 ? 5.677 -7.234 15.857 1.00 87.12 89 PHE A C 1
ATOM 732 O O . PHE A 1 89 ? 6.696 -7.845 15.542 1.00 87.12 89 PHE A O 1
ATOM 739 N N . GLY A 1 90 ? 5.634 -6.363 16.870 1.00 86.62 90 GLY A N 1
ATOM 740 C CA . GLY A 1 90 ? 6.778 -6.061 17.736 1.00 86.62 90 GLY A CA 1
ATOM 741 C C . GLY A 1 90 ? 7.933 -5.311 17.061 1.00 86.62 90 GLY A C 1
ATOM 742 O O . GLY A 1 90 ? 8.999 -5.209 17.659 1.00 86.62 90 GLY A O 1
ATOM 743 N N . GLN A 1 91 ? 7.755 -4.799 15.838 1.00 90.56 91 GLN A N 1
ATOM 744 C CA . GLN A 1 91 ? 8.789 -4.065 15.106 1.00 90.56 91 GLN A CA 1
ATOM 745 C C . GLN A 1 91 ? 8.332 -2.659 14.718 1.00 90.56 91 GLN A C 1
ATOM 747 O O . GLN A 1 91 ? 7.150 -2.415 14.478 1.00 90.56 91 GLN A O 1
ATOM 752 N N . GLU A 1 92 ? 9.296 -1.750 14.567 1.00 91.25 92 GLU A N 1
ATOM 753 C CA . GLU A 1 92 ? 9.059 -0.439 13.965 1.00 91.25 92 GLU A CA 1
ATOM 754 C C . GLU A 1 92 ? 8.438 -0.567 12.568 1.00 91.25 92 GLU A C 1
ATOM 756 O O . GLU A 1 92 ? 8.795 -1.451 11.778 1.00 91.25 92 GLU A O 1
ATOM 761 N N . CYS A 1 93 ? 7.545 0.360 12.241 1.00 91.31 93 CYS A N 1
ATOM 762 C CA . CYS A 1 93 ? 6.883 0.470 10.949 1.00 91.31 93 CYS A CA 1
ATOM 763 C C . CYS A 1 93 ? 6.989 1.918 10.457 1.00 91.31 93 CYS A C 1
ATOM 765 O O . CYS A 1 93 ? 7.021 2.846 11.264 1.00 91.31 93 CYS A O 1
ATOM 767 N N . ILE A 1 94 ? 7.063 2.114 9.140 1.00 95.81 94 ILE A N 1
ATOM 768 C CA . ILE A 1 94 ? 7.026 3.459 8.564 1.00 95.81 94 ILE A CA 1
ATOM 769 C C . ILE A 1 94 ? 5.565 3.893 8.484 1.00 95.81 94 ILE A C 1
ATOM 771 O O . ILE A 1 94 ? 4.777 3.256 7.787 1.00 95.81 94 ILE A O 1
ATOM 775 N N . ALA A 1 95 ? 5.228 4.973 9.185 1.00 95.75 95 ALA A N 1
ATOM 776 C CA . ALA A 1 95 ? 3.977 5.696 9.011 1.00 95.75 95 ALA A CA 1
ATOM 777 C C . ALA A 1 95 ? 4.161 6.801 7.961 1.00 95.75 95 ALA A C 1
ATOM 779 O O . ALA A 1 95 ? 5.197 7.465 7.950 1.00 95.75 95 ALA A O 1
ATOM 780 N N . LEU A 1 96 ? 3.167 6.992 7.096 1.00 96.88 96 LEU A N 1
ATOM 781 C CA . LEU A 1 96 ? 3.095 8.085 6.121 1.00 96.88 96 LEU A CA 1
ATOM 782 C C . LEU A 1 96 ? 1.685 8.675 6.119 1.00 96.88 96 LEU A C 1
ATOM 784 O O . LEU A 1 96 ? 0.713 7.937 6.289 1.00 96.88 96 LEU A O 1
ATOM 788 N N . ASN A 1 97 ? 1.561 9.974 5.853 1.00 95.25 97 ASN A N 1
ATOM 789 C CA . ASN A 1 97 ? 0.261 10.565 5.526 1.00 95.25 97 ASN A CA 1
ATOM 790 C C . ASN A 1 97 ? -0.115 10.338 4.045 1.00 95.25 97 ASN A C 1
ATOM 792 O O . ASN A 1 97 ? 0.711 9.927 3.223 1.00 95.25 97 ASN A O 1
ATOM 796 N N . ALA A 1 98 ? -1.366 10.635 3.682 1.00 94.19 98 ALA A N 1
ATOM 797 C CA . ALA A 1 98 ? -1.882 10.469 2.317 1.00 94.19 98 ALA A CA 1
ATOM 798 C C . ALA A 1 98 ? -1.033 11.164 1.228 1.00 94.19 98 ALA A C 1
ATOM 800 O O . ALA A 1 98 ? -0.869 10.621 0.131 1.00 94.19 98 ALA A O 1
ATOM 801 N N . VAL A 1 99 ? -0.472 12.346 1.514 1.00 93.38 99 VAL A N 1
ATOM 802 C CA . VAL A 1 99 ? 0.323 13.134 0.554 1.00 93.38 99 VAL A CA 1
ATOM 803 C C . VAL A 1 99 ? 1.705 12.515 0.349 1.00 93.38 99 VAL A C 1
ATOM 805 O O . VAL A 1 99 ? 2.161 12.383 -0.787 1.00 93.38 99 VAL A O 1
ATOM 808 N N . GLU A 1 100 ? 2.370 12.114 1.430 1.00 95.88 100 GLU A N 1
ATOM 809 C CA . GLU A 1 100 ? 3.673 11.440 1.390 1.00 95.88 100 GLU A CA 1
ATOM 810 C C . GLU A 1 100 ? 3.588 10.080 0.699 1.00 95.88 100 GLU A C 1
ATOM 812 O O . GLU A 1 100 ? 4.442 9.751 -0.128 1.00 95.88 100 GLU A O 1
ATOM 817 N N . LEU A 1 101 ? 2.541 9.311 1.010 1.00 96.38 101 LEU A N 1
ATOM 818 C CA . LEU A 1 101 ? 2.273 8.020 0.391 1.00 96.38 101 LEU A CA 1
ATOM 819 C C . LEU A 1 101 ? 2.042 8.168 -1.115 1.00 96.38 101 LEU A C 1
ATOM 821 O O . LEU A 1 101 ? 2.718 7.500 -1.895 1.00 96.38 101 LEU A O 1
ATOM 825 N N . SER A 1 102 ? 1.152 9.079 -1.524 1.00 94.56 102 SER A N 1
ATOM 826 C CA . SER A 1 102 ? 0.864 9.328 -2.943 1.00 94.56 102 SER A CA 1
ATOM 827 C C . SER A 1 102 ? 2.133 9.706 -3.707 1.00 94.56 102 SER A C 1
ATOM 829 O O . SER A 1 102 ? 2.441 9.092 -4.725 1.00 94.56 102 SER A O 1
ATOM 831 N N . LYS A 1 103 ? 2.926 10.649 -3.174 1.00 94.31 103 LYS A N 1
ATOM 832 C CA . LYS A 1 103 ? 4.197 11.076 -3.782 1.00 94.31 103 LYS A CA 1
ATOM 833 C C . LYS A 1 103 ? 5.198 9.930 -3.931 1.00 94.31 103 LYS A C 1
ATOM 835 O O . LYS A 1 103 ? 5.860 9.851 -4.959 1.00 94.31 103 LYS A O 1
ATOM 840 N N . LYS A 1 104 ? 5.316 9.047 -2.934 1.00 94.88 104 LYS A N 1
ATOM 841 C CA . LYS A 1 104 ? 6.230 7.894 -2.998 1.00 94.88 104 LYS A CA 1
ATOM 842 C C . LYS A 1 104 ? 5.804 6.865 -4.038 1.00 94.88 104 LYS A C 1
ATOM 844 O O . LYS A 1 104 ? 6.652 6.418 -4.797 1.00 94.88 104 LYS A O 1
ATOM 849 N N . ILE A 1 105 ? 4.515 6.526 -4.103 1.00 94.12 105 ILE A N 1
ATOM 850 C CA . ILE A 1 105 ? 4.004 5.581 -5.107 1.00 94.12 105 ILE A CA 1
ATOM 851 C C . ILE A 1 105 ? 4.196 6.158 -6.516 1.00 94.12 105 ILE A C 1
ATOM 853 O O . ILE A 1 105 ? 4.792 5.496 -7.358 1.00 94.12 105 ILE A O 1
ATOM 857 N N . VAL A 1 106 ? 3.762 7.403 -6.751 1.00 92.19 106 VAL A N 1
ATOM 858 C CA . VAL A 1 106 ? 3.894 8.072 -8.058 1.00 92.19 106 VAL A CA 1
ATOM 859 C C . VAL A 1 106 ? 5.360 8.186 -8.477 1.00 92.19 106 VAL A C 1
ATOM 861 O O . VAL A 1 106 ? 5.683 7.845 -9.606 1.00 92.19 106 VAL A O 1
ATOM 864 N N . SER A 1 107 ? 6.264 8.578 -7.572 1.00 90.44 107 SER A N 1
ATOM 865 C CA . SER A 1 107 ? 7.697 8.681 -7.886 1.00 90.44 107 SER A CA 1
ATOM 866 C C . SER A 1 107 ? 8.355 7.336 -8.207 1.00 90.44 107 SER A C 1
ATOM 868 O O . SER A 1 107 ? 9.299 7.329 -8.989 1.00 90.44 107 SER A O 1
ATOM 870 N N . ASN A 1 108 ? 7.900 6.226 -7.614 1.00 88.75 108 ASN A N 1
ATOM 871 C CA . ASN A 1 108 ? 8.367 4.886 -7.982 1.00 88.75 108 ASN A CA 1
ATOM 872 C C . ASN A 1 108 ? 7.869 4.520 -9.391 1.00 88.75 108 ASN A C 1
ATOM 874 O O . ASN A 1 108 ? 8.677 4.200 -10.256 1.00 88.75 108 ASN A O 1
ATOM 878 N N . MET A 1 109 ? 6.563 4.664 -9.641 1.00 87.06 109 MET A N 1
ATOM 879 C CA . MET A 1 109 ? 5.939 4.340 -10.932 1.00 87.06 109 MET A CA 1
ATOM 880 C C . MET A 1 109 ? 6.496 5.179 -12.096 1.00 87.06 109 MET A C 1
ATOM 882 O O . MET A 1 109 ? 6.713 4.657 -13.183 1.00 87.06 109 MET A O 1
ATOM 886 N N . ASP A 1 110 ? 6.760 6.469 -11.872 1.00 79.62 110 ASP A N 1
ATOM 887 C CA . ASP A 1 110 ? 7.385 7.360 -12.859 1.00 79.62 110 ASP A CA 1
ATOM 888 C C . ASP A 1 110 ? 8.852 6.976 -13.132 1.00 79.62 110 ASP A C 1
ATOM 890 O O . ASP A 1 110 ? 9.305 7.023 -14.273 1.00 79.62 110 ASP A O 1
ATOM 894 N N . SER A 1 111 ? 9.587 6.511 -12.110 1.00 75.75 111 SER A N 1
ATOM 895 C CA . SER A 1 111 ? 10.979 6.063 -12.277 1.00 75.75 111 SER A CA 1
ATOM 896 C C . SER A 1 111 ? 11.131 4.754 -13.056 1.00 75.75 111 SER A C 1
ATOM 898 O O . SER A 1 111 ? 12.180 4.544 -13.666 1.00 75.75 111 SER A O 1
ATOM 900 N N . ASP A 1 112 ? 10.087 3.920 -13.082 1.00 68.12 112 ASP A N 1
ATOM 901 C CA . ASP A 1 112 ? 10.023 2.717 -13.919 1.00 68.12 112 ASP A CA 1
ATOM 902 C C . ASP A 1 112 ? 9.681 3.054 -15.392 1.00 68.12 112 ASP A C 1
ATOM 904 O O . ASP A 1 112 ? 9.831 2.213 -16.272 1.00 68.12 112 ASP A O 1
ATOM 908 N N . GLY A 1 113 ? 9.278 4.298 -15.696 1.00 67.31 113 GLY A N 1
ATOM 909 C CA . GLY A 1 113 ? 9.096 4.837 -17.052 1.00 67.31 113 GLY A CA 1
ATOM 910 C C . GLY A 1 113 ? 7.799 4.423 -17.757 1.00 67.31 113 GLY A C 1
ATOM 911 O O . GLY A 1 113 ? 7.159 5.256 -18.403 1.00 67.31 113 GLY A O 1
ATOM 912 N N . ASP A 1 114 ? 7.361 3.177 -17.581 1.00 73.44 114 ASP A N 1
ATOM 913 C CA . ASP A 1 114 ? 6.207 2.599 -18.287 1.00 73.44 114 ASP A CA 1
ATOM 914 C C . ASP A 1 114 ? 4.844 3.171 -17.828 1.00 73.44 114 ASP A C 1
ATOM 916 O O . ASP A 1 114 ? 3.838 3.080 -18.538 1.00 73.44 114 ASP A O 1
ATOM 920 N N . TYR A 1 115 ? 4.796 3.848 -16.673 1.00 80.88 115 TYR A N 1
ATOM 921 C CA . TYR A 1 115 ? 3.560 4.412 -16.116 1.00 80.88 115 TYR A CA 1
ATOM 922 C C . TYR A 1 115 ? 3.295 5.886 -16.422 1.00 80.88 115 TYR A C 1
ATOM 924 O O . TYR A 1 115 ? 2.207 6.351 -16.079 1.00 80.88 115 TYR A O 1
ATOM 932 N N . TYR A 1 116 ? 4.206 6.626 -17.065 1.00 81.50 116 TYR A N 1
ATOM 933 C CA . TYR A 1 116 ? 4.055 8.079 -17.257 1.00 81.50 116 TYR A CA 1
ATOM 934 C C . TYR A 1 116 ? 2.701 8.460 -17.889 1.00 81.50 116 TYR A C 1
ATOM 936 O O . TYR A 1 116 ? 1.933 9.246 -17.323 1.00 81.50 116 TYR A O 1
ATOM 944 N N . ASP A 1 117 ? 2.354 7.841 -19.023 1.00 83.88 117 ASP A N 1
ATOM 945 C CA . ASP A 1 117 ? 1.081 8.096 -19.707 1.00 83.88 117 ASP A CA 1
ATOM 946 C C . ASP A 1 117 ? -0.121 7.625 -18.881 1.00 83.88 117 ASP A C 1
ATOM 948 O O . ASP A 1 117 ? -1.141 8.314 -18.830 1.00 83.88 117 ASP A O 1
ATOM 952 N N . THR A 1 118 ? 0.000 6.499 -18.172 1.00 83.50 118 THR A N 1
ATOM 953 C CA . THR A 1 118 ? -1.048 5.998 -17.272 1.00 83.50 118 THR A CA 1
ATOM 954 C C . THR A 1 118 ? -1.318 6.992 -16.143 1.00 83.50 118 THR A C 1
ATOM 956 O O . THR A 1 118 ? -2.473 7.323 -15.877 1.00 83.50 118 THR A O 1
ATOM 959 N N . LEU A 1 119 ? -0.285 7.513 -15.484 1.00 86.50 119 LEU A N 1
ATOM 960 C CA . LEU A 1 119 ? -0.434 8.489 -14.406 1.00 86.50 119 LEU A CA 1
ATOM 961 C C . LEU A 1 119 ? -1.023 9.805 -14.938 1.00 86.50 119 LEU A C 1
ATOM 963 O O . LEU A 1 119 ? -1.969 10.336 -14.353 1.00 86.50 119 LEU A O 1
ATOM 967 N N . ARG A 1 120 ? -0.545 10.281 -16.094 1.00 86.75 120 ARG A N 1
ATOM 968 C CA . ARG A 1 120 ? -1.032 11.504 -16.748 1.00 86.75 120 ARG A CA 1
ATOM 969 C C . ARG A 1 120 ? -2.499 11.411 -17.174 1.00 86.75 120 ARG A C 1
ATOM 971 O O . ARG A 1 120 ? -3.274 12.319 -16.886 1.00 86.75 120 ARG A O 1
ATOM 978 N N . GLN A 1 121 ? -2.905 10.320 -17.826 1.00 87.62 121 GLN A N 1
ATOM 979 C CA . GLN A 1 121 ? -4.295 10.095 -18.258 1.00 87.62 121 GLN A CA 1
ATOM 980 C C . GLN A 1 121 ? -5.273 9.984 -17.081 1.00 87.62 121 GLN A C 1
ATOM 982 O O . GLN A 1 121 ? -6.464 10.245 -17.238 1.00 87.62 121 GLN A O 1
ATOM 987 N N . ASN A 1 122 ? -4.777 9.601 -15.904 1.00 86.25 122 ASN A N 1
ATOM 988 C CA . ASN A 1 122 ? -5.567 9.469 -14.686 1.00 86.25 122 ASN A CA 1
ATOM 989 C C . ASN A 1 122 ? -5.476 10.694 -13.757 1.00 86.25 122 ASN A C 1
ATOM 991 O O . ASN A 1 122 ? -6.021 10.628 -12.655 1.00 86.25 122 ASN A O 1
ATOM 995 N N . ASP A 1 123 ? -4.842 11.791 -14.201 1.00 86.56 123 ASP A N 1
ATOM 996 C CA . ASP A 1 123 ? -4.664 13.029 -13.427 1.00 86.56 123 ASP A CA 1
ATOM 997 C C . ASP A 1 123 ? -3.942 12.757 -12.083 1.00 86.56 123 ASP A C 1
ATOM 999 O O . ASP A 1 123 ? -4.391 13.147 -11.004 1.00 86.56 123 ASP A O 1
ATOM 1003 N N . LEU A 1 124 ? -2.830 12.010 -12.138 1.00 85.50 124 LEU A N 1
ATOM 1004 C CA . LEU A 1 124 ? -1.996 11.621 -10.985 1.00 85.50 124 LEU A CA 1
ATOM 1005 C C . LEU A 1 124 ? -0.572 12.221 -11.003 1.00 85.50 124 LEU A C 1
ATOM 1007 O O . LEU A 1 124 ? 0.189 11.963 -10.068 1.00 85.50 124 LEU A O 1
ATOM 1011 N N . LEU A 1 125 ? -0.240 13.019 -12.026 1.00 81.12 125 LEU A N 1
ATOM 1012 C CA . LEU A 1 125 ? 0.974 13.845 -12.148 1.00 81.12 125 LEU A CA 1
ATOM 1013 C C . LEU A 1 125 ? 0.618 15.335 -12.040 1.00 81.12 125 LEU A C 1
ATOM 1015 O O . LEU A 1 125 ? -0.448 15.704 -12.583 1.00 81.12 125 LEU A O 1
#

Sequence (125 aa):
MRKQFIQQSNSQKRAKNFFDTIASDDTLQIIVGQDNSGTFLLWQDEYYMELYLALCNMSIKLSKVNTINFLKWLKGNKQDLSFLIHPVFGQECIALNAVELSKKIVSNMDSDGDYYDTLRQNDLL

Foldseek 3Di:
DPPDPCLPPAQVSLLVVFLLQCLDPVQQKWKWKDLPPLEIEIDRDVVLVVQQVVVDPTDIDIDIDGNLVVLLVLVVDPDWGKYWRS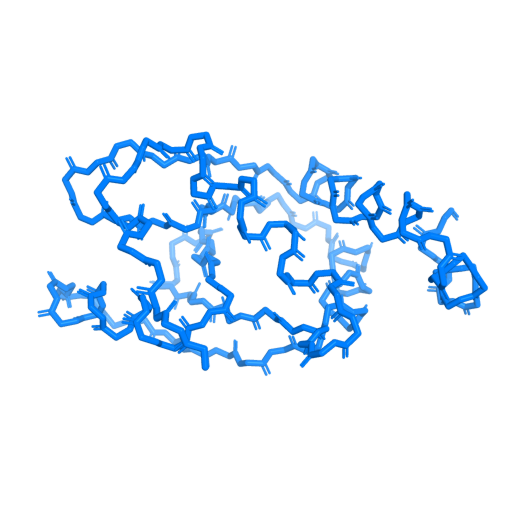DDPPHDTDIDTSVRVLVSNVVSNVVVVPCPVVCVVSVSD

Radius of gyration: 14.15 Å; chains: 1; bounding box: 26×33×38 Å